Protein AF-A0A7V1LSF5-F1 (afdb_monomer)

pLDDT: mean 72.78, std 19.17, range [32.53, 92.44]

Mean predicted aligned error: 10.82 Å

Structure (mmCIF, N/CA/C/O backbone):
data_AF-A0A7V1LSF5-F1
#
_entry.id   AF-A0A7V1LSF5-F1
#
loop_
_atom_site.group_PDB
_atom_site.id
_atom_site.type_symbol
_atom_site.label_atom_id
_atom_site.label_alt_id
_atom_site.label_comp_id
_atom_site.label_asym_id
_atom_site.label_entity_id
_atom_site.label_seq_id
_atom_site.pdbx_PDB_ins_code
_atom_site.Cartn_x
_atom_site.Cartn_y
_atom_site.Cartn_z
_atom_site.occupancy
_atom_site.B_iso_or_equiv
_atom_site.auth_seq_id
_atom_site.auth_comp_id
_atom_site.auth_asym_id
_atom_site.auth_atom_id
_atom_site.pdbx_PDB_model_num
ATOM 1 N N . MET A 1 1 ? 17.260 7.791 -2.561 1.00 44.91 1 MET A N 1
ATOM 2 C CA . MET A 1 1 ? 16.447 6.772 -1.845 1.00 44.91 1 MET A CA 1
ATOM 3 C C . MET A 1 1 ? 15.495 7.358 -0.798 1.00 44.91 1 MET A C 1
ATOM 5 O O . MET A 1 1 ? 14.361 6.900 -0.746 1.00 44.91 1 MET A O 1
ATOM 9 N N . LEU A 1 2 ? 15.879 8.372 -0.003 1.00 43.41 2 LEU A N 1
ATOM 10 C CA . LEU A 1 2 ? 14.958 9.058 0.931 1.00 43.41 2 LEU A CA 1
ATOM 11 C C . LEU A 1 2 ? 13.756 9.739 0.239 1.00 43.41 2 LEU A C 1
ATOM 13 O O . LEU A 1 2 ? 12.683 9.826 0.835 1.00 43.41 2 LEU A O 1
ATOM 17 N N . ASP A 1 3 ? 13.900 10.139 -1.027 1.00 55.28 3 ASP A N 1
ATOM 18 C CA . ASP A 1 3 ? 12.839 10.811 -1.796 1.00 55.28 3 ASP A CA 1
ATOM 19 C C . ASP A 1 3 ? 11.644 9.895 -2.101 1.00 55.28 3 ASP A C 1
ATOM 21 O O . ASP A 1 3 ? 10.502 10.349 -2.173 1.00 55.28 3 ASP A O 1
ATOM 25 N N . ASN A 1 4 ? 11.881 8.582 -2.201 1.00 58.72 4 ASN A N 1
ATOM 26 C CA . ASN A 1 4 ? 10.850 7.614 -2.571 1.00 58.72 4 ASN A CA 1
ATOM 27 C C . ASN A 1 4 ? 9.794 7.438 -1.478 1.00 58.72 4 ASN A C 1
ATOM 29 O O . ASN A 1 4 ? 8.609 7.342 -1.793 1.00 58.72 4 ASN A O 1
ATOM 33 N N . ILE A 1 5 ? 10.230 7.433 -0.218 1.00 66.00 5 ILE A N 1
ATOM 34 C CA . ILE A 1 5 ? 9.361 7.325 0.957 1.00 66.00 5 ILE A CA 1
ATOM 35 C C . ILE A 1 5 ? 8.578 8.628 1.143 1.00 66.00 5 ILE A C 1
ATOM 37 O O . ILE A 1 5 ? 7.394 8.587 1.450 1.00 66.00 5 ILE A O 1
ATOM 41 N N . SER A 1 6 ? 9.200 9.784 0.882 1.00 68.44 6 SER A N 1
ATOM 42 C CA . SER A 1 6 ? 8.547 11.087 1.054 1.00 68.44 6 SER A CA 1
ATOM 43 C C . SER A 1 6 ? 7.338 11.282 0.130 1.00 68.44 6 SER A C 1
ATOM 45 O O . SER A 1 6 ? 6.328 11.838 0.559 1.00 68.44 6 SER A O 1
ATOM 47 N N . VAL A 1 7 ? 7.410 10.812 -1.122 1.00 71.44 7 VAL A N 1
ATOM 48 C CA . VAL A 1 7 ? 6.275 10.878 -2.064 1.00 71.44 7 VAL A CA 1
ATOM 49 C C . VAL A 1 7 ? 5.125 9.987 -1.598 1.00 71.44 7 VAL A C 1
ATOM 51 O O . VAL A 1 7 ? 3.984 10.442 -1.556 1.00 71.44 7 VAL A O 1
ATOM 54 N N . ILE A 1 8 ? 5.430 8.753 -1.188 1.00 75.56 8 ILE A N 1
ATOM 55 C CA . ILE A 1 8 ? 4.423 7.807 -0.696 1.00 75.56 8 ILE A CA 1
ATOM 56 C C . ILE A 1 8 ? 3.778 8.359 0.585 1.00 75.56 8 ILE A C 1
ATOM 58 O O . ILE A 1 8 ? 2.562 8.486 0.653 1.00 75.56 8 ILE A O 1
ATOM 62 N N . GLU A 1 9 ? 4.568 8.814 1.561 1.00 77.44 9 GLU A N 1
ATOM 63 C CA . GLU A 1 9 ? 4.068 9.372 2.826 1.00 77.44 9 GLU A CA 1
ATOM 64 C C . GLU A 1 9 ? 3.169 10.604 2.660 1.00 77.44 9 GLU A C 1
ATOM 66 O O . GLU A 1 9 ? 2.275 10.815 3.481 1.00 77.44 9 GLU A O 1
ATOM 71 N N . LYS A 1 10 ? 3.389 11.432 1.629 1.00 79.38 10 LYS A N 1
ATOM 72 C CA . LYS A 1 10 ? 2.499 12.566 1.334 1.00 79.38 10 LYS A CA 1
ATOM 73 C C . LYS A 1 10 ? 1.110 12.094 0.929 1.00 79.38 10 LYS A C 1
ATOM 75 O O . LYS A 1 10 ? 0.137 12.686 1.372 1.00 79.38 10 LYS A O 1
ATOM 80 N N . ILE A 1 11 ? 1.041 11.032 0.136 1.00 77.81 11 ILE A N 1
ATOM 81 C CA . ILE A 1 11 ? -0.210 10.497 -0.398 1.00 77.81 11 ILE A CA 1
ATOM 82 C C . ILE A 1 11 ? -0.925 9.641 0.647 1.00 77.81 11 ILE A C 1
ATOM 84 O O . ILE A 1 11 ? -2.139 9.732 0.768 1.00 77.81 11 ILE A O 1
ATOM 88 N N . LEU A 1 12 ? -0.197 8.913 1.502 1.00 82.31 12 LEU A N 1
ATOM 89 C CA . LEU A 1 12 ? -0.792 8.133 2.598 1.00 82.31 12 LEU A CA 1
ATOM 90 C C . LEU A 1 12 ? -1.640 8.970 3.572 1.00 82.31 12 LEU A C 1
ATOM 92 O O . LEU A 1 12 ? -2.553 8.430 4.193 1.00 82.31 12 LEU A O 1
ATOM 96 N N . LYS A 1 13 ? -1.386 10.280 3.688 1.00 82.44 13 LYS A N 1
ATOM 97 C CA . LYS A 1 13 ? -2.234 11.198 4.470 1.00 82.44 13 LYS A CA 1
ATOM 98 C C . LYS A 1 13 ? -3.666 11.303 3.950 1.00 82.44 13 LYS A C 1
ATOM 100 O O . LYS A 1 13 ? -4.552 11.618 4.730 1.00 82.44 13 LYS A O 1
ATOM 105 N N . GLU A 1 14 ? -3.880 11.052 2.663 1.00 84.56 14 GLU A N 1
ATOM 106 C CA . GLU A 1 14 ? -5.207 11.072 2.039 1.00 84.56 14 GLU A CA 1
ATOM 107 C C . GLU A 1 14 ? -5.958 9.746 2.273 1.00 84.56 14 GLU A C 1
ATOM 109 O O . GLU A 1 14 ? -7.189 9.691 2.253 1.00 84.56 14 GLU A O 1
ATOM 114 N N . TYR A 1 15 ? -5.222 8.662 2.547 1.00 80.31 15 TYR A N 1
ATOM 115 C CA . TYR A 1 15 ? -5.790 7.336 2.797 1.00 80.31 15 TYR A CA 1
ATOM 116 C C . TYR A 1 15 ? -6.169 7.132 4.267 1.00 80.31 15 TYR A C 1
ATOM 118 O O . TYR A 1 15 ? -7.239 6.584 4.553 1.00 80.31 15 TYR A O 1
ATOM 126 N N . PHE A 1 16 ? -5.324 7.600 5.190 1.00 82.88 16 PHE A N 1
ATOM 127 C CA . PHE A 1 16 ? -5.502 7.437 6.632 1.00 82.88 16 PHE A CA 1
ATOM 128 C C . PHE A 1 16 ? -6.016 8.710 7.302 1.00 82.88 16 PHE A C 1
ATOM 130 O O . PHE A 1 16 ? -5.583 9.812 6.983 1.00 82.88 16 PHE A O 1
ATOM 137 N N . ASP A 1 17 ? -6.877 8.559 8.311 1.00 84.69 17 ASP A N 1
ATOM 138 C CA . ASP A 1 17 ? -7.200 9.680 9.192 1.00 84.69 17 ASP A CA 1
ATOM 139 C C . ASP A 1 17 ? -5.966 10.128 10.006 1.00 84.69 17 ASP A C 1
ATOM 141 O O . ASP A 1 17 ? -4.973 9.404 10.150 1.00 84.69 17 ASP A O 1
ATOM 145 N N . SER A 1 18 ? -6.020 11.334 10.578 1.00 82.50 18 SER A N 1
ATOM 146 C CA . SER A 1 18 ? -4.892 11.913 11.320 1.00 82.50 18 SER A CA 1
ATOM 147 C C . SER A 1 18 ? -4.391 11.021 12.463 1.00 82.50 18 SER A C 1
ATOM 149 O O . SER A 1 18 ? -3.204 11.035 12.780 1.00 82.50 18 SER A O 1
ATOM 151 N N . LYS A 1 19 ? -5.273 10.230 13.088 1.00 85.25 19 LYS A N 1
ATOM 152 C CA . LYS A 1 19 ? -4.912 9.351 14.207 1.00 85.25 19 LYS A CA 1
ATOM 153 C C . LYS A 1 19 ? -4.146 8.123 13.712 1.00 85.25 19 LYS A C 1
ATOM 155 O O . LYS A 1 19 ? -3.085 7.811 14.254 1.00 85.25 19 LYS A O 1
ATOM 160 N N . ARG A 1 20 ? -4.656 7.455 12.677 1.00 82.38 20 ARG A N 1
ATOM 161 C CA . ARG A 1 20 ? -4.043 6.286 12.037 1.00 82.38 20 ARG A CA 1
ATOM 162 C C . ARG A 1 20 ? -2.748 6.642 11.330 1.00 82.38 20 ARG A C 1
ATOM 164 O O . ARG A 1 20 ? -1.797 5.871 11.385 1.00 82.38 20 ARG A O 1
ATOM 171 N N . PHE A 1 21 ? -2.660 7.833 10.747 1.00 84.50 21 PHE A N 1
ATOM 172 C CA . PHE A 1 21 ? -1.429 8.297 10.120 1.00 84.50 21 PHE A CA 1
ATOM 173 C C . PHE A 1 21 ? -0.299 8.532 11.139 1.00 84.50 21 PHE A C 1
ATOM 175 O O . PHE A 1 21 ? 0.859 8.192 10.888 1.00 84.50 21 PHE A O 1
ATOM 182 N N . GLU A 1 22 ? -0.611 9.062 12.325 1.00 83.69 22 GLU A N 1
ATOM 183 C CA . GLU A 1 22 ? 0.374 9.183 13.408 1.00 83.69 22 GLU A CA 1
ATOM 184 C C . GLU A 1 22 ? 0.766 7.820 14.001 1.00 83.69 22 GLU A C 1
ATOM 186 O O . GLU A 1 22 ? 1.926 7.606 14.363 1.00 83.69 22 GLU A O 1
ATOM 191 N N . GLU A 1 23 ? -0.167 6.866 14.059 1.00 82.69 23 GLU A N 1
ATOM 192 C CA . GLU A 1 23 ? 0.120 5.474 14.425 1.00 82.69 23 GLU A CA 1
ATOM 193 C C . GLU A 1 23 ? 1.071 4.810 13.415 1.00 82.69 23 GLU A C 1
ATOM 195 O O . GLU A 1 23 ? 2.106 4.268 13.814 1.00 82.69 23 GLU A O 1
ATOM 200 N N . TYR A 1 24 ? 0.798 4.960 12.116 1.00 84.81 24 TYR A N 1
ATOM 201 C CA . TYR A 1 24 ? 1.678 4.536 11.025 1.00 84.81 24 TYR A CA 1
ATOM 202 C C . TYR A 1 24 ? 3.100 5.084 11.201 1.00 84.81 24 TYR A C 1
ATOM 204 O O . TYR A 1 24 ? 4.065 4.317 11.195 1.00 84.81 24 TYR A O 1
ATOM 212 N N . LYS A 1 25 ? 3.260 6.394 11.443 1.00 82.88 25 LYS A N 1
ATOM 213 C CA . LYS A 1 25 ? 4.587 7.003 11.650 1.00 82.88 25 LYS A CA 1
ATOM 214 C C . LYS A 1 25 ? 5.322 6.418 12.849 1.00 82.88 25 LYS A C 1
ATOM 216 O O . LYS A 1 25 ? 6.530 6.172 12.773 1.00 82.88 25 LYS A O 1
ATOM 221 N N . LYS A 1 26 ? 4.618 6.202 13.966 1.00 82.50 26 LYS A N 1
ATOM 222 C CA . LYS A 1 26 ? 5.205 5.595 15.168 1.00 82.50 26 LYS A CA 1
ATOM 223 C C . LYS A 1 26 ? 5.713 4.190 14.861 1.00 82.50 26 LYS A C 1
ATOM 225 O O . LYS A 1 26 ? 6.875 3.899 15.153 1.00 82.50 26 LYS A O 1
ATOM 230 N N . LEU A 1 27 ? 4.894 3.359 14.219 1.00 79.56 27 LEU A N 1
ATOM 231 C CA . LEU A 1 27 ? 5.261 1.997 13.831 1.00 79.56 27 LEU A CA 1
ATOM 232 C C . LEU A 1 27 ? 6.432 1.979 12.840 1.00 79.56 27 LEU A C 1
ATOM 234 O O . LEU A 1 27 ? 7.414 1.277 13.079 1.00 79.56 27 LEU A O 1
ATOM 238 N N . LEU A 1 28 ? 6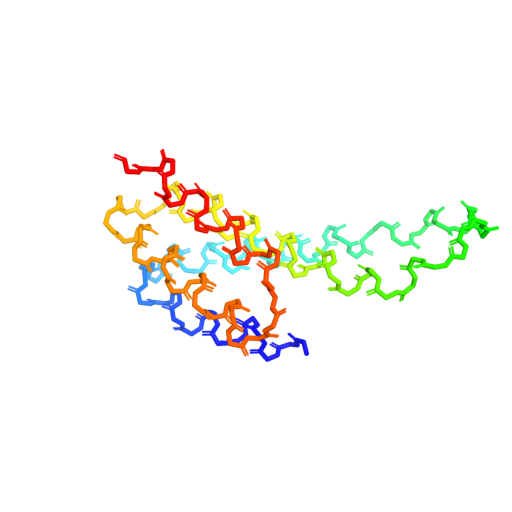.409 2.834 11.815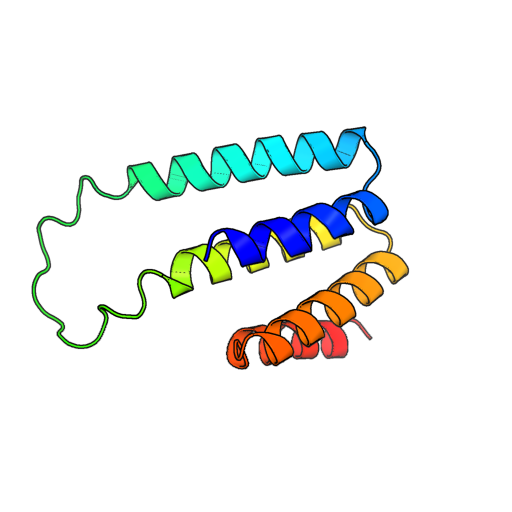 1.00 77.94 28 LEU A N 1
ATOM 239 C CA . LEU A 1 28 ? 7.498 2.969 10.846 1.00 77.94 28 LEU A CA 1
ATOM 240 C C . LEU A 1 28 ? 8.821 3.391 11.508 1.00 77.94 28 LEU A C 1
ATOM 242 O O . LEU A 1 28 ? 9.898 2.906 11.156 1.00 77.94 28 LEU A O 1
ATOM 246 N N . SER A 1 29 ? 8.768 4.288 12.496 1.00 74.94 29 SER A N 1
ATOM 247 C CA . SER A 1 29 ? 9.962 4.715 13.233 1.00 74.94 29 SER A CA 1
ATOM 248 C C . SER A 1 29 ? 10.566 3.587 14.081 1.00 74.94 29 SER A C 1
ATOM 250 O O . SER A 1 29 ? 11.790 3.478 14.189 1.00 74.94 29 SER A O 1
ATOM 252 N N . ASN A 1 30 ? 9.723 2.716 14.642 1.00 72.25 30 ASN A N 1
ATOM 253 C CA . ASN A 1 30 ? 10.150 1.539 15.396 1.00 72.25 30 ASN A CA 1
ATOM 254 C C . ASN A 1 30 ? 10.714 0.459 14.467 1.00 72.25 30 ASN A C 1
ATOM 256 O O . ASN A 1 30 ? 11.752 -0.128 14.777 1.00 72.25 30 ASN A O 1
ATOM 260 N N . PHE A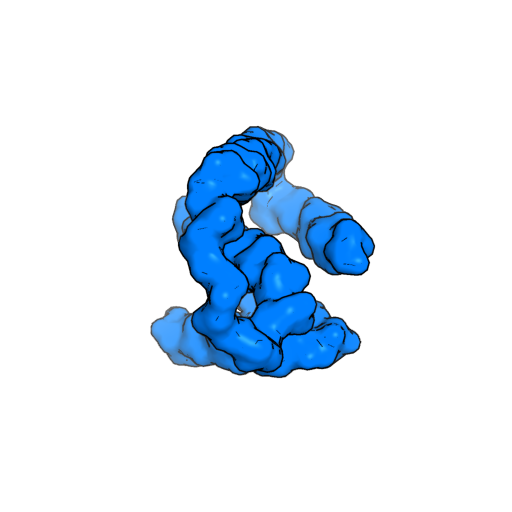 1 31 ? 10.100 0.282 13.295 1.00 65.25 31 PHE A N 1
ATOM 261 C CA . PHE A 1 31 ? 10.601 -0.577 12.229 1.00 65.25 31 PHE A CA 1
ATOM 262 C C . PHE A 1 31 ? 12.043 -0.192 11.842 1.00 65.25 31 PHE A C 1
ATOM 264 O O . PHE A 1 31 ? 12.959 -1.009 11.969 1.00 65.25 31 PHE A O 1
ATOM 271 N N . LYS A 1 32 ? 12.293 1.094 11.547 1.00 65.94 32 LYS A N 1
ATOM 272 C CA . LYS A 1 32 ? 13.633 1.636 11.220 1.00 65.94 32 LYS A CA 1
ATOM 273 C C . LYS A 1 32 ? 14.667 1.515 12.354 1.00 65.94 32 LYS A C 1
ATOM 275 O O . LYS A 1 32 ? 15.869 1.488 12.095 1.00 65.94 32 LYS A O 1
ATOM 280 N N . LYS A 1 33 ? 14.241 1.478 13.623 1.00 59.94 33 LYS A N 1
ATOM 281 C CA . LYS A 1 33 ? 15.140 1.270 14.779 1.00 59.94 33 LYS A CA 1
ATOM 282 C C . LYS A 1 33 ? 15.550 -0.195 14.936 1.00 59.94 33 LYS A C 1
ATOM 284 O O . LYS A 1 33 ? 16.666 -0.464 15.376 1.00 59.94 33 LYS A O 1
ATOM 289 N N . SER A 1 34 ? 14.663 -1.126 14.591 1.00 52.44 34 SER A N 1
ATOM 290 C CA . SER A 1 34 ? 14.924 -2.565 14.689 1.00 52.44 34 SER A CA 1
ATOM 291 C C . SER A 1 34 ? 15.903 -3.063 13.618 1.00 52.44 34 SER A C 1
ATOM 293 O O . SER A 1 34 ? 16.790 -3.853 13.942 1.00 52.44 34 SER A O 1
ATOM 295 N N . SER A 1 35 ? 15.837 -2.527 12.390 1.00 51.62 35 SER A N 1
ATOM 296 C CA . SER A 1 35 ? 16.783 -2.861 11.313 1.00 51.62 35 SER A CA 1
ATOM 297 C C . SER A 1 35 ? 18.209 -2.392 11.630 1.00 51.62 35 SER A C 1
ATOM 299 O O . SER A 1 35 ? 19.162 -3.151 11.473 1.00 51.62 35 SER A O 1
ATOM 301 N N . LYS A 1 36 ? 18.365 -1.199 12.223 1.00 50.03 36 LYS A N 1
ATOM 302 C CA . LYS A 1 36 ? 19.670 -0.665 12.663 1.00 50.03 36 LYS A CA 1
ATOM 303 C C . LYS A 1 36 ? 20.349 -1.456 13.785 1.00 50.03 36 LYS A C 1
ATOM 305 O O . LYS A 1 36 ? 21.544 -1.281 13.992 1.00 50.03 36 LYS A O 1
ATOM 310 N N . LYS A 1 37 ? 19.628 -2.298 14.534 1.00 41.53 37 LYS A N 1
ATOM 311 C CA . LYS A 1 37 ? 20.196 -3.058 15.663 1.00 41.53 37 LYS A CA 1
ATOM 312 C C . LYS A 1 37 ? 20.839 -4.389 15.240 1.00 41.53 37 LYS A C 1
ATOM 314 O O . LYS A 1 37 ? 21.507 -5.012 16.061 1.00 41.53 37 LYS A O 1
ATOM 319 N N . LYS A 1 38 ? 20.676 -4.819 13.980 1.00 45.06 38 LYS A N 1
ATOM 320 C CA . LYS A 1 38 ? 21.254 -6.070 13.446 1.00 45.06 38 LYS A CA 1
ATOM 321 C C . LYS A 1 38 ? 22.724 -5.968 13.006 1.00 45.06 38 LYS A C 1
ATOM 323 O O . LYS A 1 38 ? 23.366 -6.996 12.835 1.00 45.06 38 LYS A O 1
ATOM 328 N N . THR A 1 39 ? 23.312 -4.774 12.937 1.00 39.81 39 THR A N 1
ATOM 329 C CA . THR A 1 39 ? 24.685 -4.561 12.429 1.00 39.81 39 THR A CA 1
ATOM 330 C C . THR A 1 39 ? 25.819 -4.851 13.421 1.00 39.81 39 THR A C 1
ATOM 332 O O . THR A 1 39 ? 26.981 -4.616 13.099 1.00 39.81 39 THR A O 1
ATOM 335 N N . SER A 1 40 ? 25.548 -5.404 14.611 1.00 38.50 40 SER A N 1
ATOM 336 C CA . SER A 1 40 ? 26.624 -5.752 15.559 1.00 38.50 40 SER A CA 1
ATOM 337 C C . SER A 1 40 ? 27.124 -7.203 15.472 1.00 38.50 40 SER A C 1
ATOM 339 O O . SER A 1 40 ? 28.069 -7.539 16.186 1.00 38.50 40 SER A O 1
ATOM 341 N N . VAL A 1 41 ? 26.542 -8.066 14.626 1.00 43.22 41 VAL A N 1
ATOM 342 C CA . VAL A 1 41 ? 26.904 -9.505 14.571 1.00 43.22 41 VAL A CA 1
ATOM 343 C C . VAL A 1 41 ? 27.480 -9.947 13.212 1.00 43.22 41 VAL A C 1
ATOM 345 O O . VAL A 1 41 ? 28.078 -11.013 13.113 1.00 43.22 41 VAL A O 1
ATOM 348 N N . GLU A 1 42 ? 27.456 -9.108 12.175 1.00 40.03 42 GLU A N 1
ATOM 349 C CA . GLU A 1 42 ? 27.908 -9.471 10.813 1.00 40.03 42 GLU A CA 1
ATOM 350 C C . GLU A 1 42 ? 29.419 -9.296 10.566 1.00 40.03 42 GLU A C 1
ATOM 352 O O . GLU A 1 42 ? 29.880 -9.150 9.437 1.00 40.03 42 GLU A O 1
ATOM 357 N N . LYS A 1 43 ? 30.247 -9.376 11.617 1.00 37.88 43 LYS A N 1
ATOM 358 C CA . LYS A 1 43 ? 31.715 -9.444 11.463 1.00 37.88 43 LYS A CA 1
ATOM 359 C C . LYS A 1 43 ? 32.247 -10.847 11.135 1.00 37.88 43 LYS A C 1
ATOM 361 O O . LYS A 1 43 ? 33.457 -11.035 11.046 1.00 37.88 43 LYS A O 1
ATOM 366 N N . LYS A 1 44 ? 31.371 -11.824 10.906 1.00 37.94 44 LYS A N 1
ATOM 367 C CA . LYS A 1 44 ? 31.717 -13.126 10.331 1.00 37.94 44 LYS A CA 1
ATOM 368 C C . LYS A 1 44 ? 30.737 -13.425 9.212 1.00 37.94 44 LYS A C 1
ATOM 370 O O . LYS A 1 44 ? 29.632 -13.849 9.505 1.00 37.94 44 LYS A O 1
ATOM 375 N N . LEU A 1 45 ? 31.160 -13.151 7.982 1.00 34.06 45 LEU A N 1
ATOM 376 C CA . LEU A 1 45 ? 30.867 -13.871 6.731 1.00 34.06 45 LEU A CA 1
ATOM 377 C C . LEU A 1 45 ? 31.218 -12.934 5.563 1.00 34.06 45 LEU A C 1
ATOM 379 O O . LEU A 1 45 ? 30.378 -12.492 4.789 1.00 34.06 45 LEU A O 1
ATOM 383 N N . LYS A 1 46 ? 32.512 -12.609 5.452 1.00 42.84 46 LYS A N 1
ATOM 384 C CA . LYS A 1 46 ? 33.100 -12.259 4.159 1.00 42.84 46 LYS A CA 1
ATOM 385 C C . LYS A 1 46 ? 33.318 -13.569 3.418 1.00 42.84 46 LYS A C 1
ATOM 387 O O . LYS A 1 46 ? 34.359 -14.176 3.602 1.00 42.84 46 LYS A O 1
ATOM 392 N N . GLU A 1 47 ? 32.321 -13.999 2.662 1.00 39.47 47 GLU A N 1
ATOM 393 C CA . GLU A 1 47 ? 32.454 -14.921 1.530 1.00 39.47 47 GLU A CA 1
ATOM 394 C C . GLU A 1 47 ? 31.057 -15.092 0.939 1.00 39.47 47 GLU A C 1
ATOM 396 O O . GLU A 1 47 ? 30.279 -15.914 1.398 1.00 39.47 47 GLU A O 1
ATOM 401 N N . ILE A 1 48 ? 30.701 -14.193 0.024 1.00 36.75 48 ILE A N 1
ATOM 402 C CA . ILE A 1 48 ? 29.898 -14.402 -1.191 1.00 36.75 48 ILE A CA 1
ATOM 403 C C . ILE A 1 48 ? 29.876 -13.024 -1.862 1.00 36.75 48 ILE A C 1
ATOM 405 O O . ILE A 1 48 ? 29.084 -12.132 -1.553 1.00 36.75 48 ILE A O 1
ATOM 409 N N . SER A 1 49 ? 30.860 -12.835 -2.735 1.00 43.19 49 SER A N 1
ATOM 410 C CA . SER A 1 49 ? 30.892 -11.787 -3.749 1.00 43.19 49 SER A CA 1
ATOM 411 C C . SER A 1 49 ? 29.582 -11.778 -4.557 1.00 43.19 49 SER A C 1
ATOM 413 O O . SER A 1 49 ? 28.992 -12.837 -4.753 1.00 43.19 49 SER A O 1
ATOM 415 N N . LEU A 1 50 ? 29.179 -10.592 -5.043 1.00 32.53 50 LEU A N 1
ATOM 416 C CA . LEU A 1 50 ? 27.989 -10.245 -5.864 1.00 32.53 50 LEU A CA 1
ATOM 417 C C . LEU A 1 50 ? 26.701 -9.780 -5.154 1.00 32.53 50 LEU A C 1
ATOM 419 O O . LEU A 1 50 ? 25.753 -9.412 -5.839 1.00 32.53 50 LEU A O 1
ATOM 423 N N . LYS A 1 51 ? 26.651 -9.686 -3.820 1.00 36.19 51 LYS A N 1
ATOM 424 C CA . LYS A 1 51 ? 25.439 -9.217 -3.106 1.00 36.19 51 LYS A CA 1
ATOM 425 C C . LYS A 1 51 ? 25.438 -7.752 -2.655 1.00 36.19 51 LYS A C 1
ATOM 427 O O . LYS A 1 51 ? 24.455 -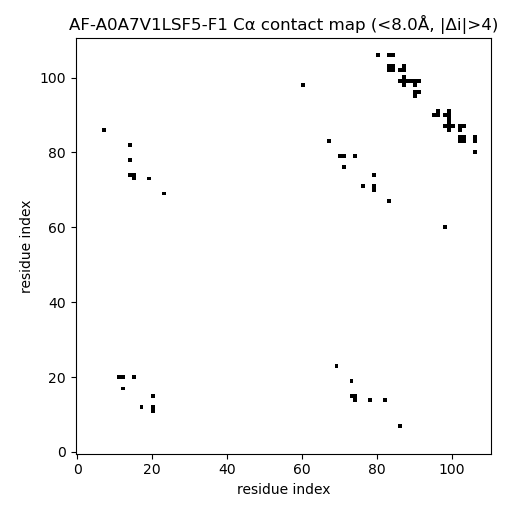7.294 -2.086 1.00 36.19 51 LYS A O 1
ATOM 432 N N . SER A 1 52 ? 26.494 -6.992 -2.924 1.00 33.34 52 SER A N 1
ATOM 433 C CA . SER A 1 52 ? 26.672 -5.645 -2.358 1.00 33.34 52 SER A CA 1
ATOM 434 C C . SER A 1 52 ? 25.864 -4.522 -3.029 1.00 33.34 52 SER A C 1
ATOM 436 O O . SER A 1 52 ? 25.966 -3.383 -2.589 1.00 33.34 52 SER A O 1
ATOM 438 N N . GLU A 1 53 ? 25.032 -4.811 -4.036 1.00 33.47 53 GLU A N 1
ATOM 439 C CA . GLU A 1 53 ? 23.983 -3.878 -4.504 1.00 33.47 53 GLU A CA 1
ATOM 440 C C . GLU A 1 53 ? 22.608 -4.152 -3.849 1.00 33.47 53 GLU A C 1
ATOM 442 O O . GLU A 1 53 ? 21.705 -3.318 -3.912 1.00 33.47 53 GLU A O 1
ATOM 447 N N . ILE A 1 54 ? 22.457 -5.278 -3.137 1.00 38.66 54 ILE A N 1
ATOM 448 C CA . ILE A 1 54 ? 21.173 -5.765 -2.598 1.00 38.66 54 ILE A CA 1
ATOM 449 C C . ILE A 1 54 ? 20.834 -5.164 -1.219 1.00 38.66 54 ILE A C 1
ATOM 451 O O . ILE A 1 54 ? 19.668 -5.154 -0.819 1.00 38.66 54 ILE A O 1
ATOM 455 N N . ASP A 1 55 ? 21.793 -4.556 -0.516 1.00 41.06 55 ASP A N 1
ATOM 456 C CA . ASP A 1 55 ? 21.537 -3.994 0.822 1.00 41.06 55 ASP A CA 1
ATOM 457 C C . ASP A 1 55 ? 20.621 -2.759 0.806 1.00 41.06 55 ASP A C 1
ATOM 459 O O . ASP A 1 55 ? 19.900 -2.504 1.768 1.00 41.06 55 ASP A O 1
ATOM 463 N N . SER A 1 56 ? 20.574 -2.021 -0.305 1.00 44.91 56 SER A N 1
ATOM 464 C CA . SER A 1 56 ? 19.669 -0.872 -0.457 1.00 44.91 56 SER A CA 1
ATOM 465 C C . SER A 1 56 ? 18.229 -1.285 -0.820 1.00 44.91 56 SER A C 1
ATOM 467 O O . SER A 1 56 ? 17.266 -0.632 -0.412 1.00 44.91 56 SER A O 1
ATOM 469 N N . SER A 1 57 ? 18.075 -2.418 -1.517 1.00 52.94 57 SER A N 1
ATOM 470 C CA . SER A 1 57 ? 16.789 -3.004 -1.922 1.00 52.94 57 SER A CA 1
ATOM 471 C C . SER A 1 57 ? 16.020 -3.609 -0.740 1.00 52.94 57 SER A C 1
ATOM 473 O O . SER A 1 57 ? 14.790 -3.548 -0.703 1.00 52.94 57 SER A O 1
ATOM 475 N N . SER A 1 58 ? 16.727 -4.140 0.265 1.00 62.59 58 SER A N 1
ATOM 476 C CA . SER A 1 58 ? 16.122 -4.726 1.471 1.00 62.59 58 SER A CA 1
ATOM 477 C C . SER A 1 58 ? 15.243 -3.723 2.228 1.00 62.59 58 SER A C 1
ATOM 479 O O . SER A 1 58 ? 14.095 -4.022 2.554 1.00 62.59 58 SER A O 1
ATOM 481 N N . ASP A 1 59 ? 15.738 -2.509 2.478 1.00 69.88 59 ASP A N 1
ATOM 482 C CA . ASP A 1 59 ? 15.009 -1.521 3.283 1.00 69.88 59 ASP A CA 1
ATOM 483 C C . ASP A 1 59 ? 13.749 -1.001 2.578 1.00 69.88 59 ASP A C 1
ATOM 485 O O . ASP A 1 59 ? 12.724 -0.790 3.233 1.00 69.88 59 ASP A O 1
ATOM 489 N N . TYR A 1 60 ? 13.797 -0.825 1.253 1.00 74.06 60 TYR A N 1
ATOM 490 C CA . TYR A 1 60 ? 12.628 -0.410 0.476 1.00 74.06 60 TYR A CA 1
ATOM 491 C C . TYR A 1 60 ? 11.604 -1.540 0.339 1.00 74.06 60 TYR A C 1
ATOM 493 O O . TYR A 1 60 ? 10.417 -1.306 0.556 1.00 74.06 60 TYR A O 1
ATOM 501 N N . ASN A 1 61 ? 12.048 -2.774 0.086 1.00 77.69 61 ASN A N 1
ATOM 502 C CA . ASN A 1 61 ? 11.160 -3.935 0.070 1.00 77.69 61 ASN A CA 1
ATOM 503 C C . ASN A 1 61 ? 10.454 -4.128 1.410 1.00 77.69 61 ASN A C 1
ATOM 505 O O . ASN A 1 61 ? 9.233 -4.238 1.445 1.00 77.69 61 ASN A O 1
ATOM 509 N N . ASN A 1 62 ? 11.196 -4.100 2.518 1.00 79.44 62 ASN A N 1
ATOM 510 C CA . ASN A 1 62 ? 10.590 -4.256 3.835 1.00 79.44 62 ASN A CA 1
ATOM 511 C C . ASN A 1 62 ? 9.640 -3.097 4.182 1.00 79.44 62 ASN A C 1
ATOM 513 O O . ASN A 1 62 ? 8.651 -3.294 4.885 1.00 79.44 62 ASN A O 1
ATOM 517 N N . TYR A 1 63 ? 9.935 -1.885 3.700 1.00 82.31 63 TYR A N 1
ATOM 518 C CA . TYR A 1 63 ? 9.027 -0.750 3.822 1.00 82.31 63 TYR A CA 1
ATOM 519 C C . TYR A 1 63 ? 7.709 -0.989 3.075 1.00 82.31 63 TYR A C 1
ATOM 521 O O . TYR A 1 63 ? 6.648 -0.729 3.641 1.00 82.31 63 TYR A O 1
ATOM 529 N N . ILE A 1 64 ? 7.772 -1.495 1.840 1.00 83.75 64 ILE A N 1
ATOM 530 C CA . ILE A 1 64 ? 6.584 -1.832 1.052 1.00 83.75 64 ILE A CA 1
ATOM 531 C C . ILE A 1 64 ? 5.775 -2.933 1.743 1.00 83.75 64 ILE A C 1
ATOM 533 O O . ILE A 1 64 ? 4.585 -2.742 1.946 1.00 83.75 64 ILE A O 1
ATOM 537 N N . GLU A 1 65 ? 6.405 -4.010 2.218 1.00 84.19 65 GLU A N 1
ATOM 538 C CA . GLU A 1 65 ? 5.717 -5.083 2.961 1.00 84.19 65 GLU A CA 1
ATOM 539 C C . GLU A 1 65 ? 5.002 -4.570 4.217 1.00 84.19 65 GLU A C 1
ATOM 541 O O . GLU A 1 65 ? 3.835 -4.884 4.467 1.00 84.19 65 GLU A O 1
ATOM 546 N N . PHE A 1 66 ? 5.685 -3.728 4.999 1.00 85.25 66 PHE A N 1
ATOM 547 C CA . PHE A 1 66 ? 5.081 -3.072 6.156 1.00 85.25 66 PHE A CA 1
ATOM 548 C C . PHE A 1 66 ? 3.871 -2.227 5.748 1.00 85.25 66 PHE A C 1
ATOM 550 O O . PHE A 1 66 ? 2.831 -2.280 6.405 1.00 85.25 66 PHE A O 1
ATOM 557 N N . LEU A 1 67 ? 4.006 -1.441 4.678 1.00 85.19 67 LEU A N 1
ATOM 558 C CA . LEU A 1 67 ? 2.942 -0.576 4.197 1.00 85.19 67 LEU A CA 1
ATOM 559 C C . LEU A 1 67 ? 1.732 -1.383 3.722 1.00 85.19 67 LEU A C 1
ATOM 561 O O . LEU A 1 67 ? 0.612 -1.026 4.079 1.00 85.19 67 LEU A O 1
ATOM 565 N N . LEU A 1 68 ? 1.949 -2.461 2.970 1.00 88.38 68 LEU A N 1
ATOM 566 C CA . LEU A 1 68 ? 0.895 -3.354 2.491 1.00 88.38 68 LEU A CA 1
ATOM 567 C C . LEU A 1 68 ? 0.141 -3.973 3.670 1.00 88.38 68 LEU A C 1
ATOM 569 O O . LEU A 1 68 ? -1.066 -3.770 3.786 1.00 88.38 68 LEU A O 1
ATOM 573 N N . SER A 1 69 ? 0.867 -4.586 4.611 1.00 86.56 69 SER A N 1
ATOM 574 C CA . SER A 1 69 ? 0.289 -5.214 5.809 1.00 86.56 69 SER A CA 1
ATOM 575 C C . SER A 1 69 ? -0.492 -4.222 6.675 1.00 86.56 69 SER A C 1
ATOM 577 O O . SER A 1 69 ? -1.578 -4.516 7.173 1.00 86.56 69 SER A O 1
ATOM 579 N N . PHE A 1 70 ? 0.059 -3.022 6.884 1.00 86.00 70 PHE A N 1
ATOM 580 C CA . PHE A 1 70 ? -0.609 -1.991 7.674 1.00 86.00 70 PHE A CA 1
ATOM 581 C C . PHE A 1 70 ? -1.872 -1.488 6.973 1.00 86.00 70 PHE A C 1
ATOM 583 O O . PHE A 1 70 ? -2.899 -1.285 7.620 1.00 86.00 70 PHE A O 1
ATOM 590 N N . SER A 1 71 ? -1.805 -1.282 5.660 1.00 87.50 71 SER A N 1
ATOM 591 C CA . SER A 1 71 ? -2.908 -0.717 4.888 1.00 87.50 71 SER A CA 1
ATOM 592 C C . SER A 1 71 ? -4.063 -1.698 4.733 1.00 87.50 71 SER A C 1
ATOM 594 O O . SER A 1 71 ? -5.206 -1.280 4.876 1.00 87.50 71 SER A O 1
ATOM 596 N N . GLU A 1 72 ? -3.783 -2.988 4.545 1.00 87.69 72 GLU A N 1
ATOM 597 C CA . GLU A 1 72 ? -4.801 -4.042 4.461 1.00 87.69 72 GLU A CA 1
ATOM 598 C C . GLU A 1 72 ? -5.681 -4.083 5.721 1.00 87.69 72 GLU A C 1
ATOM 600 O O . GLU A 1 72 ? -6.900 -4.203 5.648 1.00 87.69 72 GLU A O 1
ATOM 605 N N . GLN A 1 73 ? -5.073 -3.903 6.896 1.00 86.44 73 GLN A N 1
ATOM 606 C CA . GLN A 1 73 ? -5.778 -3.954 8.180 1.00 86.44 73 GLN A CA 1
ATOM 607 C C . G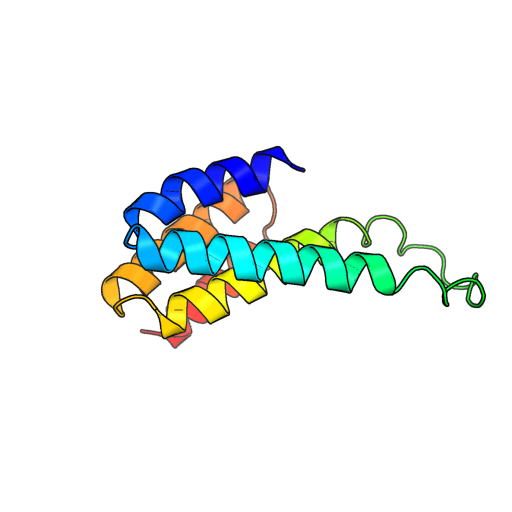LN A 1 73 ? -6.531 -2.664 8.533 1.00 86.44 73 GLN A C 1
ATOM 609 O O . GLN A 1 73 ? -7.376 -2.672 9.431 1.00 86.44 73 GLN A O 1
ATOM 614 N N . ASN A 1 74 ? -6.185 -1.537 7.904 1.00 83.81 74 ASN A N 1
ATOM 615 C CA . ASN A 1 74 ? -6.635 -0.210 8.338 1.00 83.81 74 ASN A CA 1
ATOM 616 C C . ASN A 1 74 ? -7.432 0.563 7.280 1.00 83.81 74 ASN A C 1
ATOM 618 O O . ASN A 1 74 ? -8.035 1.583 7.621 1.00 83.81 74 ASN A O 1
ATOM 622 N N . LEU A 1 75 ? -7.447 0.115 6.025 1.00 87.81 75 LEU A N 1
ATOM 623 C CA . LEU A 1 75 ? -8.222 0.723 4.946 1.00 87.81 75 LEU A CA 1
ATOM 624 C C . LEU A 1 75 ? -9.454 -0.119 4.608 1.00 87.81 75 LEU A C 1
ATOM 626 O O . LEU A 1 75 ? -9.495 -1.323 4.836 1.00 87.81 75 LEU A O 1
ATOM 630 N N . SER A 1 76 ? -10.474 0.522 4.036 1.00 90.88 76 SER A N 1
ATOM 631 C CA . SER A 1 76 ? -11.550 -0.211 3.368 1.00 90.88 76 SER A CA 1
ATOM 632 C C . SER A 1 76 ? -11.013 -0.890 2.109 1.00 90.88 76 SER A C 1
ATOM 634 O O . SER A 1 76 ? -10.089 -0.371 1.485 1.00 90.88 76 SER A O 1
ATOM 636 N N . ASN A 1 77 ? -11.649 -1.978 1.670 1.00 89.62 77 ASN A N 1
ATOM 637 C CA . ASN A 1 77 ? -11.240 -2.719 0.469 1.00 89.62 77 ASN A CA 1
ATOM 638 C C . ASN A 1 77 ? -11.032 -1.815 -0.759 1.00 89.62 77 ASN A C 1
ATOM 640 O O . ASN A 1 77 ? -10.040 -1.958 -1.462 1.00 89.62 77 ASN A O 1
ATOM 644 N N . SER A 1 78 ? -11.921 -0.841 -0.987 1.00 90.19 78 SER A N 1
ATOM 645 C CA . SER A 1 78 ? -11.790 0.120 -2.092 1.00 90.19 78 SER A CA 1
ATOM 646 C C . SER A 1 78 ? -10.529 0.982 -1.987 1.00 90.19 78 SER A C 1
ATOM 648 O O . SER A 1 78 ? -9.768 1.083 -2.941 1.00 90.19 78 SER A O 1
ATOM 650 N N . LYS A 1 79 ? -10.270 1.553 -0.806 1.00 88.69 79 LYS A N 1
ATOM 651 C CA . LYS A 1 79 ? -9.088 2.382 -0.544 1.00 88.69 79 LYS A CA 1
ATOM 652 C C . LYS A 1 79 ? -7.802 1.566 -0.573 1.00 88.69 79 LYS A C 1
ATOM 654 O O . LYS A 1 79 ? -6.762 2.078 -0.968 1.00 88.69 79 LYS A O 1
ATOM 659 N N . TYR A 1 80 ? -7.863 0.312 -0.139 1.00 91.12 80 TYR A N 1
ATOM 660 C CA . TYR A 1 80 ? -6.730 -0.596 -0.210 1.00 91.12 80 TYR A CA 1
ATOM 661 C C . TYR A 1 80 ? -6.384 -0.928 -1.668 1.00 91.12 80 TYR A C 1
ATOM 663 O O . TYR A 1 80 ? -5.233 -0.774 -2.058 1.00 91.12 80 TYR A O 1
ATOM 671 N N . LEU A 1 81 ? -7.378 -1.253 -2.501 1.00 91.75 81 LEU A N 1
ATOM 672 C CA . LEU A 1 81 ? -7.194 -1.461 -3.943 1.00 91.75 81 LEU A CA 1
ATOM 673 C C . LEU A 1 81 ? -6.631 -0.225 -4.659 1.00 91.75 81 LEU A C 1
ATOM 675 O O . LEU A 1 81 ? -5.690 -0.345 -5.441 1.00 91.75 81 LEU A O 1
ATOM 679 N N . GLU A 1 82 ? -7.165 0.964 -4.370 1.00 90.75 82 GLU A N 1
ATOM 680 C CA . GLU A 1 82 ? -6.639 2.232 -4.895 1.00 90.75 82 GLU A CA 1
ATOM 681 C C . GLU A 1 82 ? -5.168 2.441 -4.505 1.00 90.75 82 GLU A C 1
ATOM 683 O O . GLU A 1 82 ? -4.346 2.833 -5.338 1.00 90.75 82 GLU A O 1
ATOM 688 N N . LEU A 1 83 ? -4.808 2.117 -3.258 1.00 90.75 83 LEU A N 1
ATOM 689 C CA . LEU A 1 83 ? -3.428 2.197 -2.793 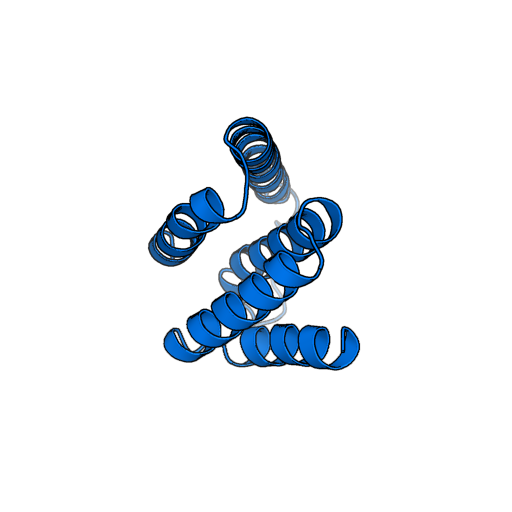1.00 90.75 83 LEU A CA 1
ATOM 690 C C . LEU A 1 83 ? -2.519 1.190 -3.514 1.00 90.75 83 LEU A C 1
ATOM 692 O O . LEU A 1 83 ? -1.405 1.558 -3.887 1.00 90.75 83 LEU A O 1
ATOM 696 N N . LEU A 1 84 ? -2.971 -0.051 -3.728 1.00 92.25 84 LEU A N 1
ATOM 697 C CA . LEU A 1 84 ? -2.216 -1.062 -4.478 1.00 92.25 84 LEU A CA 1
ATOM 698 C C . LEU A 1 84 ? -1.943 -0.596 -5.914 1.00 92.25 84 LEU A C 1
ATOM 700 O O . LEU A 1 84 ? -0.797 -0.651 -6.361 1.00 92.25 84 LEU A O 1
ATOM 704 N N . LEU A 1 85 ? -2.955 -0.064 -6.610 1.00 92.19 85 LEU A N 1
ATOM 705 C CA . LEU A 1 85 ? -2.788 0.511 -7.952 1.00 92.19 85 LEU A CA 1
ATOM 706 C C . LEU A 1 85 ? -1.722 1.608 -7.955 1.00 92.19 85 LEU A C 1
ATOM 708 O O . LEU A 1 85 ? -0.761 1.550 -8.724 1.00 92.19 85 LEU A O 1
ATOM 712 N N . PHE A 1 86 ? -1.853 2.563 -7.035 1.00 91.00 86 PHE A N 1
ATOM 713 C CA . PHE A 1 86 ? -0.923 3.675 -6.912 1.00 91.00 86 PHE A CA 1
ATOM 714 C C . PHE A 1 86 ? 0.520 3.209 -6.638 1.00 91.00 86 PHE A C 1
ATOM 716 O O . PHE A 1 86 ? 1.465 3.667 -7.285 1.00 91.00 86 PHE A O 1
ATOM 723 N N . LEU A 1 87 ? 0.720 2.289 -5.689 1.00 90.50 87 LEU A N 1
ATOM 724 C CA . LEU A 1 87 ? 2.053 1.780 -5.352 1.00 90.50 87 LEU A CA 1
ATOM 725 C C . LEU A 1 87 ? 2.672 0.975 -6.502 1.00 90.50 87 LEU A C 1
ATOM 727 O O . LEU A 1 87 ? 3.884 1.070 -6.728 1.00 90.50 87 LEU A O 1
ATOM 731 N N . GLY A 1 88 ? 1.856 0.219 -7.239 1.00 91.19 88 GLY A N 1
ATOM 732 C CA . GLY A 1 88 ? 2.278 -0.515 -8.427 1.00 91.19 88 GLY A CA 1
ATOM 733 C C . GLY A 1 88 ? 2.785 0.417 -9.531 1.00 91.19 88 GLY A C 1
ATOM 734 O O . GLY A 1 88 ? 3.884 0.204 -10.048 1.00 91.19 88 GLY A O 1
ATOM 735 N N . GLU A 1 89 ? 2.049 1.491 -9.834 1.00 90.19 89 GLU A N 1
ATOM 736 C CA . GLU A 1 89 ? 2.437 2.512 -10.822 1.00 90.19 89 GLU A CA 1
ATOM 737 C C . GLU A 1 89 ? 3.705 3.269 -10.415 1.00 90.19 89 GLU A C 1
ATOM 739 O O . GLU A 1 89 ? 4.628 3.437 -11.214 1.00 90.19 89 GLU A O 1
ATOM 744 N N . VAL A 1 90 ? 3.795 3.689 -9.148 1.00 86.44 90 VAL A N 1
ATOM 745 C CA . VAL A 1 90 ? 4.992 4.361 -8.623 1.00 86.44 90 VAL A CA 1
ATOM 746 C C . VAL A 1 90 ? 6.220 3.461 -8.726 1.00 86.44 90 VAL A C 1
ATOM 748 O O . VAL A 1 90 ? 7.304 3.950 -9.050 1.00 86.44 90 VAL A O 1
ATOM 751 N N . SER A 1 91 ? 6.063 2.162 -8.464 1.00 86.19 91 SER A N 1
ATOM 752 C CA . SER A 1 91 ? 7.142 1.183 -8.608 1.00 86.19 91 SER A CA 1
ATOM 753 C C . SER A 1 91 ? 7.610 1.073 -10.065 1.00 86.19 91 SER A C 1
ATOM 755 O O . SER A 1 91 ? 8.816 1.102 -10.304 1.00 86.19 91 SER A O 1
ATOM 757 N N . ILE A 1 92 ? 6.693 1.076 -11.047 1.00 88.75 92 ILE A N 1
ATOM 758 C CA . ILE A 1 92 ? 7.050 1.112 -12.482 1.00 88.75 92 ILE A CA 1
ATOM 759 C C . ILE A 1 92 ? 7.853 2.364 -12.818 1.00 88.75 92 ILE A C 1
ATOM 761 O O . ILE A 1 92 ? 8.929 2.262 -13.402 1.00 88.75 92 ILE A O 1
ATOM 765 N N . ILE A 1 93 ? 7.351 3.545 -12.440 1.00 85.31 93 ILE A N 1
ATOM 766 C CA . ILE A 1 93 ? 7.994 4.833 -12.757 1.00 85.31 93 ILE A CA 1
ATOM 767 C C . ILE A 1 93 ? 9.428 4.883 -12.208 1.00 85.31 93 ILE A C 1
ATOM 769 O O . ILE A 1 93 ? 10.302 5.524 -12.790 1.00 85.31 93 ILE A O 1
ATO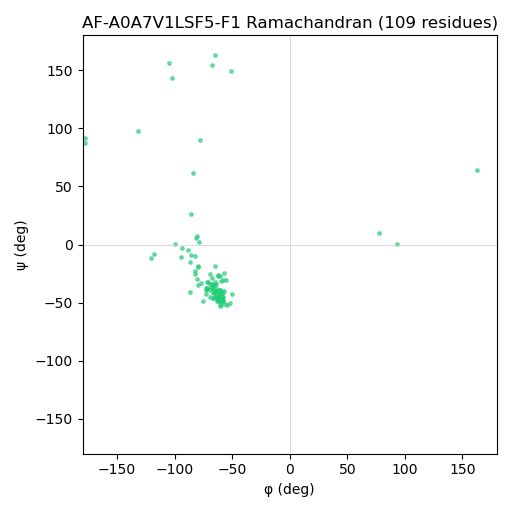M 773 N N . LYS A 1 94 ? 9.682 4.188 -11.096 1.00 79.31 94 LYS A N 1
ATOM 774 C CA . LYS A 1 94 ? 10.993 4.116 -10.443 1.00 79.31 94 LYS A CA 1
ATOM 775 C C . LYS A 1 94 ? 11.896 2.995 -10.960 1.00 79.31 94 LYS A C 1
ATOM 777 O O . LYS A 1 94 ? 13.042 2.927 -10.530 1.00 79.31 94 LYS A O 1
ATOM 782 N N . GLY A 1 95 ? 11.412 2.145 -11.865 1.00 82.69 95 GLY A N 1
ATOM 783 C CA . GLY A 1 95 ? 12.148 0.983 -12.371 1.00 82.69 95 GLY A CA 1
ATOM 784 C C . GLY A 1 95 ? 12.173 -0.216 -11.416 1.00 82.69 95 GLY A C 1
ATOM 785 O O . GLY A 1 95 ? 12.884 -1.182 -11.671 1.00 82.69 95 GLY A O 1
ATOM 786 N N . GLU A 1 96 ? 11.382 -0.186 -10.342 1.00 84.50 96 GLU A N 1
ATOM 787 C CA . GLU A 1 96 ? 11.266 -1.247 -9.333 1.00 84.50 96 GLU A CA 1
ATOM 788 C C . GLU A 1 96 ? 10.263 -2.316 -9.809 1.00 84.50 96 GLU A C 1
ATOM 790 O O . GLU A 1 96 ? 9.196 -2.524 -9.222 1.00 84.50 96 GLU A O 1
ATOM 795 N N . LEU A 1 97 ? 10.569 -2.955 -10.943 1.00 87.12 97 LEU A N 1
ATOM 796 C CA . LEU A 1 97 ? 9.625 -3.821 -11.659 1.00 87.12 97 LEU A CA 1
ATOM 797 C C . LEU A 1 97 ? 9.233 -5.072 -10.861 1.00 87.12 97 LEU A C 1
ATOM 799 O O . LEU A 1 97 ? 8.073 -5.472 -10.908 1.00 87.12 97 LEU A O 1
ATOM 803 N N . ASP A 1 98 ? 10.151 -5.640 -10.077 1.00 86.25 98 ASP A N 1
ATOM 804 C CA . ASP A 1 98 ? 9.867 -6.804 -9.226 1.00 86.25 98 ASP A CA 1
ATOM 805 C C . ASP A 1 98 ? 8.839 -6.477 -8.132 1.00 86.25 98 ASP A C 1
ATOM 807 O O . ASP A 1 98 ? 7.939 -7.266 -7.841 1.00 86.25 98 ASP A O 1
ATOM 811 N N . ILE A 1 99 ? 8.945 -5.281 -7.543 1.00 86.62 99 ILE A N 1
ATOM 812 C CA . ILE A 1 99 ? 8.012 -4.790 -6.521 1.00 86.62 99 ILE A CA 1
ATOM 813 C C . ILE A 1 99 ? 6.655 -4.508 -7.158 1.00 86.62 99 ILE A C 1
ATOM 815 O O . ILE A 1 99 ? 5.627 -4.923 -6.627 1.00 86.62 99 ILE A O 1
ATOM 819 N N . SER A 1 100 ? 6.651 -3.853 -8.320 1.00 90.88 100 SER A N 1
ATOM 820 C CA . SER A 1 100 ? 5.429 -3.593 -9.078 1.00 90.88 100 SER A CA 1
ATOM 821 C C . SER A 1 100 ? 4.687 -4.886 -9.425 1.00 90.88 100 SER A C 1
ATOM 823 O O . SER A 1 100 ? 3.494 -5.006 -9.153 1.00 90.88 100 SER A O 1
ATOM 825 N N . ALA A 1 101 ? 5.402 -5.888 -9.947 1.00 90.62 101 ALA A N 1
ATOM 826 C CA . ALA A 1 101 ? 4.833 -7.188 -10.278 1.00 90.62 101 ALA A CA 1
ATOM 827 C C .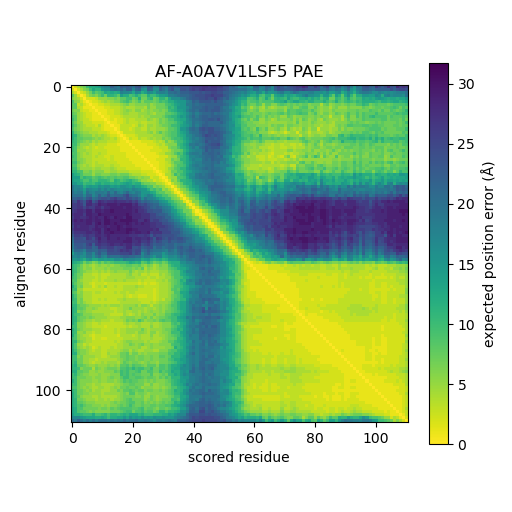 ALA A 1 101 ? 4.231 -7.878 -9.046 1.00 90.62 101 ALA A C 1
ATOM 829 O O . ALA A 1 101 ? 3.139 -8.435 -9.131 1.00 90.62 101 ALA A O 1
ATOM 830 N N . ARG A 1 102 ? 4.901 -7.809 -7.887 1.00 90.44 102 ARG A N 1
ATOM 831 C CA . ARG A 1 102 ? 4.372 -8.348 -6.625 1.00 90.44 102 ARG A CA 1
ATOM 832 C C . ARG A 1 102 ? 3.071 -7.658 -6.211 1.00 90.44 102 ARG A C 1
ATOM 834 O O . ARG A 1 102 ? 2.092 -8.349 -5.955 1.00 90.44 102 ARG A O 1
ATOM 841 N N . ILE A 1 103 ? 3.045 -6.325 -6.216 1.00 91.62 103 ILE A N 1
ATOM 842 C CA . ILE A 1 103 ? 1.861 -5.530 -5.854 1.00 91.62 103 ILE A CA 1
ATOM 843 C C . ILE A 1 103 ? 0.686 -5.830 -6.794 1.00 91.62 103 ILE A C 1
ATOM 845 O O . ILE A 1 103 ? -0.440 -6.019 -6.341 1.00 91.62 103 ILE A O 1
ATOM 849 N N . PHE A 1 104 ? 0.926 -5.914 -8.104 1.00 92.44 104 PHE A N 1
ATOM 850 C CA . PHE A 1 104 ? -0.146 -6.226 -9.048 1.00 92.44 104 PHE A CA 1
ATOM 851 C C . PHE A 1 104 ? -0.623 -7.675 -8.954 1.00 92.44 104 PHE A C 1
ATOM 853 O O . PHE A 1 104 ? -1.812 -7.919 -9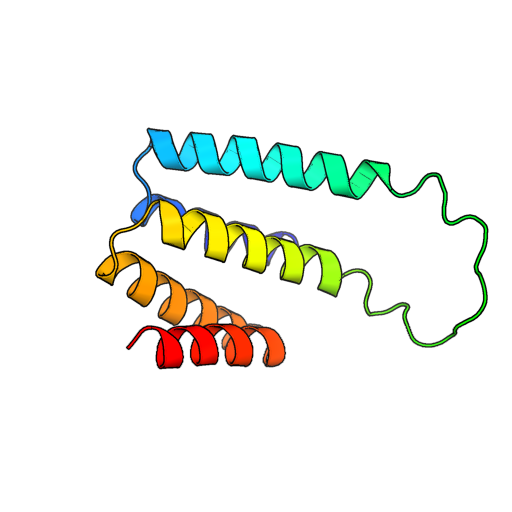.132 1.00 92.44 104 PHE A O 1
ATOM 860 N N . ASN A 1 105 ? 0.249 -8.625 -8.614 1.00 90.00 105 ASN A N 1
ATOM 861 C CA . ASN A 1 105 ? -0.186 -9.987 -8.307 1.00 90.00 105 ASN A CA 1
ATOM 862 C C . ASN A 1 105 ? -1.076 -10.030 -7.057 1.00 90.00 105 ASN A C 1
ATOM 864 O O . ASN A 1 105 ? -2.074 -10.744 -7.060 1.00 90.00 105 ASN A O 1
ATOM 868 N N . GLU A 1 106 ? -0.764 -9.259 -6.009 1.00 87.00 106 GLU A N 1
ATOM 869 C CA . GLU A 1 106 ? -1.669 -9.118 -4.858 1.00 87.00 106 GLU A CA 1
ATOM 870 C C . GLU A 1 106 ? -3.017 -8.529 -5.268 1.00 87.00 106 GLU A C 1
ATOM 872 O O . GLU A 1 106 ? -4.053 -9.052 -4.872 1.00 87.00 106 GLU A O 1
ATOM 877 N N . LEU A 1 107 ? -3.017 -7.504 -6.123 1.00 88.31 107 LEU A N 1
ATOM 878 C CA . LEU A 1 107 ? -4.245 -6.896 -6.626 1.00 88.31 107 LEU A CA 1
ATOM 879 C C . LEU A 1 107 ? -5.117 -7.897 -7.399 1.00 88.31 107 LEU A C 1
ATOM 881 O O . LEU A 1 107 ? -6.322 -7.952 -7.169 1.00 88.31 107 LEU A O 1
ATOM 885 N N . VAL A 1 108 ? -4.513 -8.706 -8.274 1.00 87.88 108 VAL A N 1
ATOM 886 C CA . VAL A 1 108 ? -5.209 -9.769 -9.025 1.00 87.88 108 VAL A CA 1
ATOM 887 C C . VAL A 1 108 ? -5.762 -10.852 -8.095 1.00 87.88 108 VAL A C 1
ATOM 889 O O . VAL A 1 108 ? -6.820 -11.404 -8.368 1.00 87.88 108 VAL A O 1
ATOM 892 N N . ASN A 1 109 ? -5.074 -11.158 -6.995 1.00 83.75 109 ASN A N 1
ATOM 893 C CA . ASN A 1 109 ? -5.547 -12.139 -6.016 1.00 83.75 109 ASN A CA 1
ATOM 894 C C . ASN A 1 109 ? -6.616 -11.577 -5.062 1.00 83.75 109 ASN A C 1
ATOM 896 O O . ASN A 1 109 ? -7.310 -12.351 -4.404 1.00 83.75 109 ASN A O 1
ATOM 900 N N . PHE A 1 110 ? -6.720 -10.251 -4.949 1.00 76.31 110 PHE A N 1
ATOM 901 C CA . PHE A 1 110 ? -7.718 -9.570 -4.125 1.00 76.31 110 PHE A CA 1
ATOM 902 C C . PHE A 1 110 ? -9.075 -9.432 -4.836 1.00 76.31 110 PHE A C 1
ATOM 904 O O . PHE A 1 110 ? -10.102 -9.307 -4.164 1.00 76.31 110 PHE A O 1
ATOM 911 N N . SER A 1 111 ? -9.079 -9.422 -6.177 1.00 57.00 111 SER A N 1
ATOM 912 C CA . SER A 1 111 ? -10.278 -9.366 -7.032 1.00 57.00 111 SER A CA 1
ATOM 913 C C . SER A 1 111 ? -10.943 -10.725 -7.216 1.00 57.00 111 SER A C 1
ATOM 915 O O . SER A 1 111 ? -12.192 -10.767 -7.159 1.00 57.00 111 SER A O 1
#

Nearest PDB structures (foldseek):
  3gw4-assembly1_A  TM=5.889E-01  e=1.002E+00  Deinococcus radiodurans R1 = ATCC 13939 = DSM 20539
  4wnd-assembly1_A  TM=6.994E-01  e=2.110E+00  Homo sapiens

Solvent-accessible surface area (backbone atoms only — not comparable to full-atom values): 6579 Å² total; per-residue (Å²): 117,76,65,62,56,54,57,51,58,62,53,48,56,77,76,35,56,78,67,56,43,52,49,48,51,53,52,52,54,51,52,59,54,56,63,68,64,62,74,83,67,70,90,74,74,94,80,70,88,89,54,87,74,51,70,68,52,50,60,54,51,53,48,50,54,50,50,50,59,52,37,63,76,72,41,56,72,70,58,36,52,53,48,40,54,51,52,21,52,53,22,48,79,70,68,39,51,72,59,16,52,52,38,49,52,50,53,64,73,71,108

Secondary structure (DSSP, 8-state):
-HHHHHHHHHHHHHHS-HHHHHHHHHHHHHHHHHHGGGGGSTTS----TT-TTTHHHHHHHHHHHHHHHHHHHHS-HHHHHHHHHHHHHHHHHTT-HHHHHHHHHHHHHH-

Radius of gyration: 15.71 Å; Cα contacts (8 Å, |Δi|>4): 40; chains: 1; bounding box: 45×28×28 Å

Foldseek 3Di:
DVVLVVVLLVVVPVFDPPVLSVVLVVVVVVVVVVVVVPPPPVPPDPDDPPCVVVPVVVVVVVVLVSVLVSCVVGGDLVSSLVSLVVVLVSCVVVVVNVSNVVSVVVSVVSD

Sequence (111 aa):
MLDNISVIEKILKEYFDSKRFEEYKKLLSNFKKSSKKKTSVEKKLKEISLKSEIDSSSDYNNYIEFLLSFSEQNLSNSKYLELLLFLGEVSIIKGELDISARIFNELVNFS